Protein AF-X1GBV8-F1 (afdb_monomer_lite)

Structure (mmCIF, N/CA/C/O backbone):
data_AF-X1GBV8-F1
#
_entry.id   AF-X1GBV8-F1
#
loop_
_atom_site.group_PDB
_atom_site.id
_atom_site.type_symbol
_atom_site.label_atom_id
_atom_site.label_alt_id
_atom_site.label_comp_id
_atom_site.label_asym_id
_atom_site.label_entity_id
_atom_site.label_seq_id
_atom_site.pdbx_PDB_ins_code
_atom_site.Cartn_x
_atom_site.Cartn_y
_atom_site.Cartn_z
_atom_site.occupancy
_atom_site.B_iso_or_equiv
_atom_site.auth_seq_id
_atom_site.auth_comp_id
_atom_site.auth_asym_id
_atom_site.auth_atom_id
_atom_site.pdbx_PDB_model_num
ATOM 1 N N . MET A 1 1 ? -3.527 10.466 4.139 1.00 92.25 1 MET A N 1
ATOM 2 C CA . MET A 1 1 ? -3.733 9.300 5.025 1.00 92.25 1 MET A CA 1
ATOM 3 C C . MET A 1 1 ? -4.959 9.390 5.932 1.00 92.25 1 MET A C 1
ATOM 5 O O . MET A 1 1 ? -5.521 8.349 6.241 1.00 92.25 1 MET A O 1
ATOM 9 N N . GLU A 1 2 ? -5.450 10.581 6.296 1.00 96.62 2 GLU A N 1
ATOM 10 C CA . GLU A 1 2 ? -6.651 10.732 7.150 1.00 96.62 2 GLU A CA 1
ATOM 11 C C . GLU A 1 2 ? -7.907 9.999 6.648 1.00 96.62 2 GLU A C 1
ATOM 13 O O . GLU A 1 2 ? -8.687 9.491 7.449 1.00 96.62 2 GLU A O 1
ATOM 18 N N . ALA A 1 3 ? -8.084 9.868 5.329 1.00 97.31 3 ALA A N 1
ATOM 19 C CA . ALA A 1 3 ? -9.183 9.087 4.763 1.00 97.31 3 ALA A CA 1
ATOM 20 C C . ALA A 1 3 ? -9.151 7.612 5.209 1.00 97.31 3 ALA A C 1
ATOM 22 O O . ALA A 1 3 ? -10.186 7.075 5.589 1.00 97.31 3 ALA A O 1
ATOM 23 N N . ILE A 1 4 ? -7.973 6.978 5.227 1.00 97.75 4 ILE A N 1
ATOM 24 C CA . ILE A 1 4 ? -7.806 5.575 5.641 1.00 97.75 4 ILE A CA 1
ATOM 25 C C . ILE A 1 4 ? -8.163 5.424 7.123 1.00 97.75 4 ILE A C 1
ATOM 27 O O . ILE A 1 4 ? -8.940 4.539 7.473 1.00 97.75 4 ILE A O 1
ATOM 31 N N . LYS A 1 5 ? -7.685 6.339 7.978 1.00 98.25 5 LYS A N 1
ATOM 32 C CA . LYS A 1 5 ? -8.020 6.349 9.412 1.00 98.25 5 LYS A CA 1
ATOM 33 C C . LYS A 1 5 ? -9.528 6.447 9.632 1.00 98.25 5 LYS A C 1
ATOM 35 O O . LYS A 1 5 ? -10.098 5.664 10.385 1.00 98.25 5 LYS A O 1
ATOM 40 N N . LYS A 1 6 ? -10.197 7.337 8.894 1.00 98.25 6 LYS A N 1
ATOM 41 C CA . LYS A 1 6 ? -11.654 7.485 8.966 1.00 98.25 6 LYS A CA 1
ATOM 42 C C . LYS A 1 6 ? -12.400 6.241 8.479 1.00 98.25 6 LYS A C 1
ATOM 44 O O . LYS A 1 6 ? -13.422 5.876 9.052 1.00 98.25 6 LYS A O 1
ATOM 49 N N . VAL A 1 7 ? -11.891 5.557 7.453 1.00 97.94 7 VAL A N 1
ATOM 50 C CA . VAL A 1 7 ? -12.441 4.262 7.020 1.00 97.94 7 VAL A CA 1
ATOM 51 C C . VAL A 1 7 ? -12.247 3.199 8.104 1.00 97.94 7 VAL A C 1
ATOM 53 O O . VAL A 1 7 ? -13.196 2.474 8.391 1.00 97.94 7 VAL A O 1
ATOM 56 N N . ARG A 1 8 ? -11.081 3.132 8.764 1.00 97.94 8 ARG A N 1
ATOM 57 C CA . ARG A 1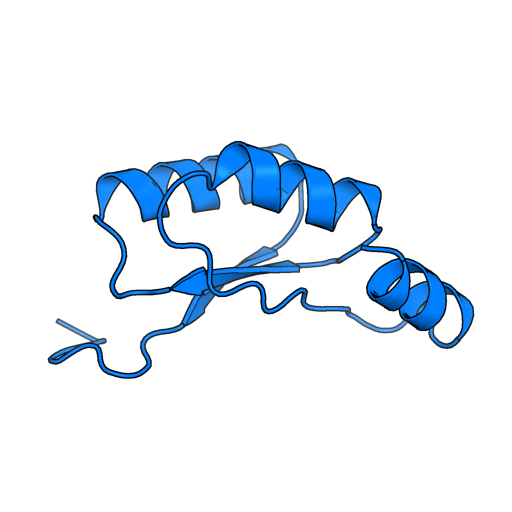 8 ? -10.844 2.213 9.890 1.00 97.94 8 ARG A CA 1
ATOM 58 C C . ARG A 1 8 ? -11.807 2.461 11.048 1.00 97.94 8 ARG A C 1
ATOM 60 O O . ARG A 1 8 ? -12.341 1.499 11.589 1.00 97.94 8 ARG A O 1
ATOM 67 N N . GLU A 1 9 ? -12.062 3.718 11.403 1.00 98.12 9 GLU A N 1
ATOM 68 C CA . GLU A 1 9 ? -13.038 4.077 12.443 1.00 98.12 9 GLU A CA 1
ATOM 69 C C . GLU A 1 9 ? -14.453 3.586 12.099 1.00 98.12 9 GLU A C 1
ATOM 71 O O . GLU A 1 9 ? -15.145 3.033 12.952 1.00 98.12 9 GLU A O 1
ATOM 76 N N . LEU A 1 10 ? -14.878 3.752 10.842 1.00 98.12 10 LEU A N 1
ATOM 7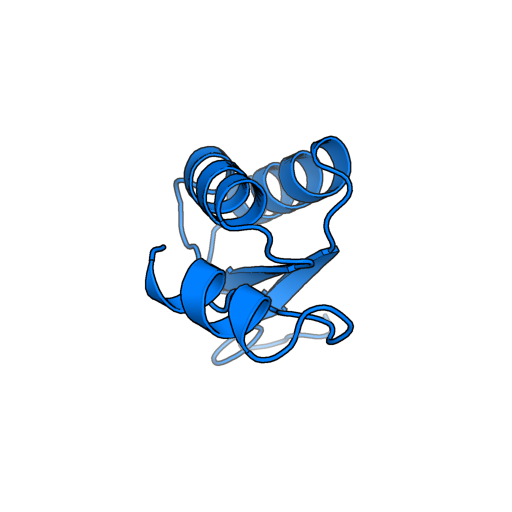7 C CA . LEU A 1 10 ? -16.202 3.331 10.369 1.00 98.12 10 LEU A CA 1
ATOM 78 C C . LEU A 1 10 ? -16.318 1.811 10.166 1.00 98.12 10 LEU A C 1
ATOM 80 O O . LEU A 1 10 ? -17.417 1.261 10.236 1.00 98.12 10 LEU A O 1
ATOM 84 N N . ALA A 1 11 ? -15.204 1.132 9.891 1.00 96.88 11 ALA A N 1
ATOM 85 C CA . ALA A 1 11 ? -15.162 -0.274 9.506 1.00 96.88 11 ALA A CA 1
ATOM 86 C C . ALA A 1 11 ? -13.996 -1.032 10.184 1.00 96.88 11 ALA A C 1
ATOM 88 O O . ALA A 1 11 ? -13.131 -1.584 9.498 1.00 96.88 11 ALA A O 1
ATOM 89 N N . PRO A 1 12 ? -13.975 -1.140 11.528 1.00 95.88 12 PRO A N 1
ATOM 90 C CA . PRO A 1 12 ? -12.801 -1.585 12.288 1.00 95.88 12 PRO A CA 1
ATOM 91 C C . PRO A 1 12 ? -12.339 -3.009 11.972 1.00 95.88 12 PRO A C 1
ATOM 93 O O . PRO A 1 12 ? -11.149 -3.293 12.053 1.00 95.88 12 PRO A O 1
ATOM 96 N N . GLN A 1 13 ? -13.257 -3.893 11.578 1.00 96.06 13 GLN A N 1
ATOM 97 C CA . GLN A 1 13 ? -12.970 -5.302 11.278 1.00 96.06 13 GLN A CA 1
ATOM 98 C C . GLN A 1 13 ? -12.840 -5.595 9.777 1.00 96.06 13 GLN A C 1
ATOM 100 O O . GLN A 1 13 ? -12.736 -6.755 9.383 1.00 96.06 13 GLN A O 1
ATOM 105 N N . LYS A 1 14 ? -12.934 -4.577 8.915 1.00 98.12 14 LYS A N 1
ATOM 106 C CA . LYS A 1 14 ? -12.782 -4.774 7.472 1.00 98.12 14 LYS A CA 1
ATOM 107 C C . LYS A 1 14 ? -11.314 -4.718 7.087 1.00 98.12 14 LYS A C 1
ATOM 109 O O . LYS A 1 14 ? -10.528 -4.016 7.715 1.00 98.12 14 LYS A O 1
ATOM 114 N N . PHE A 1 15 ? -10.988 -5.465 6.042 1.00 98.19 15 PHE A N 1
ATOM 115 C CA . PHE A 1 15 ? -9.681 -5.421 5.416 1.00 98.19 15 PHE A CA 1
ATOM 116 C C . PHE A 1 15 ? -9.594 -4.172 4.531 1.00 98.19 15 PHE A C 1
ATOM 118 O O . PHE A 1 15 ? -10.439 -3.988 3.652 1.00 98.19 15 PHE A O 1
ATOM 125 N N . ILE A 1 16 ? -8.615 -3.305 4.777 1.00 98.44 16 ILE A N 1
ATOM 126 C CA . ILE A 1 16 ? -8.455 -2.012 4.105 1.00 98.44 16 ILE A CA 1
ATOM 127 C C . ILE A 1 16 ? -7.205 -2.042 3.233 1.00 98.44 16 ILE A C 1
ATOM 129 O O . ILE A 1 16 ? -6.096 -2.221 3.732 1.00 98.44 16 ILE A O 1
ATOM 133 N N . VAL A 1 17 ? -7.384 -1.801 1.935 1.00 98.38 17 VAL A N 1
ATOM 134 C CA . VAL A 1 17 ? -6.287 -1.666 0.971 1.00 98.38 17 VAL A CA 1
ATOM 135 C C . VAL A 1 17 ? -6.096 -0.194 0.621 1.00 98.38 17 VAL A C 1
ATOM 137 O O . VAL A 1 17 ? -7.022 0.465 0.148 1.00 98.38 17 VAL A O 1
ATOM 140 N N . ALA A 1 18 ? -4.891 0.320 0.848 1.00 97.88 18 ALA A N 1
ATOM 141 C CA . ALA A 1 18 ? -4.461 1.639 0.414 1.00 97.88 18 ALA A CA 1
ATOM 142 C C . ALA A 1 18 ? -3.937 1.567 -1.029 1.00 97.88 18 ALA A C 1
ATOM 144 O O . ALA A 1 18 ? -2.769 1.255 -1.270 1.00 97.88 18 ALA A O 1
ATOM 145 N N . ASP A 1 19 ? -4.808 1.847 -1.996 1.00 97.62 19 ASP A N 1
ATOM 146 C CA . ASP A 1 19 ? -4.437 1.904 -3.413 1.00 97.62 19 ASP A CA 1
ATOM 147 C C . ASP A 1 19 ? -3.738 3.231 -3.750 1.00 97.62 19 ASP A C 1
ATOM 149 O O . ASP A 1 19 ? -4.367 4.192 -4.192 1.00 97.62 19 ASP A O 1
ATOM 153 N N . LEU A 1 20 ? -2.437 3.307 -3.447 1.00 95.81 20 LEU A N 1
ATOM 154 C CA . LEU A 1 20 ? -1.615 4.505 -3.655 1.00 95.81 20 LEU A CA 1
ATOM 155 C C . LEU A 1 20 ? -1.004 4.578 -5.058 1.00 95.81 20 LEU A C 1
ATOM 157 O O . LEU A 1 20 ? -0.625 5.664 -5.491 1.00 95.81 20 LEU A O 1
ATOM 161 N N . LYS A 1 21 ? -0.919 3.440 -5.762 1.00 95.56 21 LYS A N 1
ATOM 162 C CA . LYS A 1 21 ? -0.218 3.300 -7.051 1.00 95.56 21 LYS A CA 1
ATOM 163 C C . LYS A 1 21 ? 1.217 3.828 -6.989 1.00 95.56 21 LYS A C 1
ATOM 165 O O . LYS A 1 21 ? 1.667 4.563 -7.864 1.00 95.56 21 LYS A O 1
ATOM 170 N N . THR A 1 22 ? 1.938 3.422 -5.947 1.00 94.50 22 THR A N 1
ATOM 171 C CA . THR A 1 22 ? 3.338 3.782 -5.708 1.00 94.50 22 THR A CA 1
ATOM 172 C C . THR A 1 22 ? 4.219 3.499 -6.928 1.00 94.50 22 THR A C 1
ATOM 174 O O . THR A 1 22 ? 4.204 2.381 -7.447 1.00 94.50 22 THR A O 1
ATOM 177 N N . LEU A 1 23 ? 5.033 4.479 -7.341 1.00 92.12 23 LEU A N 1
ATOM 178 C CA . LEU A 1 23 ? 5.981 4.339 -8.460 1.00 92.12 23 LEU A CA 1
ATOM 179 C C . LEU A 1 23 ? 7.463 4.348 -8.053 1.00 92.12 23 LEU A C 1
ATOM 181 O O . LEU A 1 23 ? 8.278 3.742 -8.745 1.00 92.12 23 LEU A O 1
ATOM 185 N N . ASP A 1 24 ? 7.837 5.022 -6.960 1.00 81.62 24 ASP A N 1
ATOM 186 C CA . ASP A 1 24 ? 9.257 5.234 -6.625 1.00 81.62 24 ASP A CA 1
ATOM 187 C C . ASP A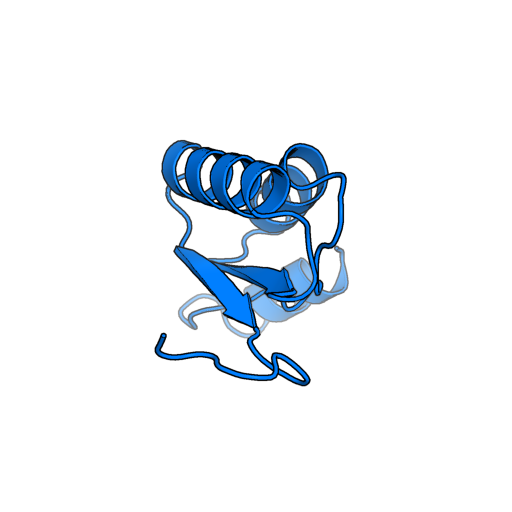 1 24 ? 9.559 5.103 -5.127 1.00 81.62 24 ASP A C 1
ATOM 189 O O . A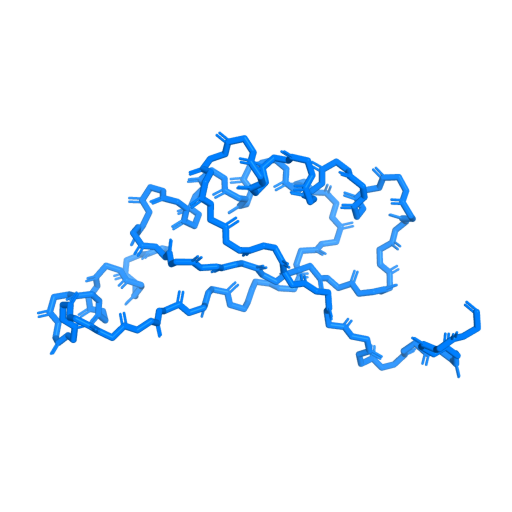SP A 1 24 ? 10.227 4.159 -4.699 1.00 81.62 24 ASP A O 1
ATOM 193 N N . VAL A 1 25 ? 9.024 6.006 -4.297 1.00 81.00 25 VAL A N 1
ATOM 194 C CA . VAL A 1 25 ? 9.366 6.117 -2.865 1.00 81.00 25 VAL A CA 1
ATOM 195 C C . VAL A 1 25 ? 8.624 5.075 -2.015 1.00 81.00 25 VAL A C 1
ATOM 197 O O . VAL A 1 25 ? 7.958 5.391 -1.029 1.00 81.00 25 VAL A O 1
ATOM 200 N N . GLY A 1 26 ? 8.748 3.799 -2.384 1.00 79.88 26 GLY A N 1
ATOM 201 C CA . GLY A 1 26 ? 7.889 2.739 -1.864 1.00 79.88 26 GLY A CA 1
ATOM 202 C C . GLY A 1 26 ? 7.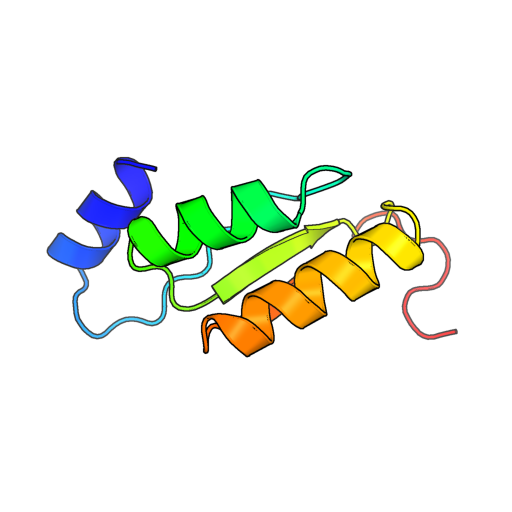988 2.509 -0.369 1.00 79.88 26 GLY A C 1
ATOM 203 O O . GLY A 1 26 ? 6.976 2.234 0.262 1.00 79.88 26 GLY A O 1
ATOM 204 N N . LYS A 1 27 ? 9.161 2.732 0.230 1.00 90.19 27 LYS A N 1
ATOM 205 C CA . LYS A 1 27 ? 9.308 2.635 1.683 1.00 90.19 27 LYS A CA 1
ATOM 206 C C . LYS A 1 27 ? 8.403 3.631 2.421 1.00 90.19 27 LYS A C 1
ATOM 208 O O . LYS A 1 27 ? 7.666 3.254 3.321 1.00 90.19 27 LYS A O 1
ATOM 213 N N . LEU A 1 28 ? 8.453 4.899 2.012 1.00 93.44 28 LEU A N 1
ATOM 214 C CA . LEU A 1 28 ? 7.731 5.978 2.683 1.00 93.44 28 LEU A CA 1
ATOM 215 C C . LEU A 1 28 ? 6.214 5.801 2.546 1.00 93.44 28 LEU A C 1
ATOM 217 O O . LEU A 1 28 ? 5.470 6.033 3.492 1.00 93.44 28 LEU A O 1
ATOM 221 N N . GLU A 1 29 ? 5.754 5.371 1.371 1.00 94.69 29 GLU A N 1
ATOM 222 C CA . GLU A 1 29 ? 4.331 5.141 1.119 1.00 94.69 29 GLU A CA 1
ATOM 223 C C . GLU A 1 29 ? 3.784 3.932 1.891 1.00 94.69 29 GLU A C 1
ATOM 225 O O . GLU A 1 29 ? 2.672 4.005 2.419 1.00 94.69 29 GLU A O 1
ATOM 230 N N . VAL A 1 30 ? 4.577 2.863 2.031 1.00 97.31 30 VAL A N 1
ATOM 231 C CA . VAL A 1 30 ? 4.251 1.716 2.893 1.00 97.31 30 VAL A CA 1
ATOM 232 C C . VAL A 1 30 ? 4.161 2.149 4.358 1.00 97.31 30 VAL A C 1
ATOM 234 O O . VAL A 1 30 ? 3.165 1.832 5.009 1.00 97.31 30 VAL A O 1
ATOM 237 N N . ASP A 1 31 ? 5.145 2.908 4.855 1.00 96.75 31 ASP A N 1
ATOM 238 C CA . ASP A 1 31 ? 5.155 3.439 6.227 1.00 96.75 31 ASP A CA 1
ATOM 239 C C . ASP A 1 31 ? 3.884 4.262 6.495 1.00 96.75 31 ASP A C 1
ATOM 241 O O . ASP A 1 31 ? 3.170 4.037 7.471 1.00 96.75 31 ASP A O 1
ATOM 245 N N . PHE A 1 32 ? 3.528 5.159 5.572 1.00 96.25 32 PHE A N 1
ATOM 246 C CA . PHE A 1 32 ? 2.325 5.977 5.696 1.00 96.25 32 PHE A CA 1
ATOM 247 C C . PHE A 1 32 ? 1.025 5.168 5.657 1.00 96.25 32 PHE A C 1
ATOM 249 O O . PHE A 1 32 ? 0.077 5.523 6.361 1.00 96.25 32 PHE A O 1
ATOM 256 N N . ALA A 1 33 ? 0.941 4.116 4.839 1.00 97.50 33 ALA A N 1
ATOM 257 C CA . ALA A 1 33 ? -0.230 3.243 4.793 1.00 97.50 33 ALA A CA 1
ATOM 258 C C . ALA A 1 33 ? -0.375 2.434 6.092 1.00 97.50 33 ALA A C 1
ATOM 260 O O . ALA A 1 33 ? -1.474 2.358 6.649 1.00 97.50 33 ALA A O 1
ATOM 261 N N . PHE A 1 34 ? 0.736 1.896 6.602 1.00 97.81 34 PHE A N 1
ATOM 262 C CA . PHE A 1 34 ? 0.793 1.175 7.870 1.00 97.81 34 PHE A CA 1
ATOM 263 C C . PHE A 1 34 ? 0.383 2.065 9.051 1.00 97.81 34 PHE A C 1
ATOM 265 O O . PHE A 1 34 ? -0.532 1.714 9.796 1.00 97.81 34 PHE A O 1
ATOM 272 N N . ASP A 1 35 ? 0.976 3.256 9.172 1.00 97.94 35 ASP A N 1
ATOM 273 C CA . ASP A 1 35 ? 0.650 4.229 10.224 1.00 97.94 35 ASP A CA 1
ATOM 274 C C . ASP A 1 35 ? -0.815 4.689 10.152 1.00 97.94 35 ASP A C 1
ATOM 276 O O . ASP A 1 35 ? -1.432 5.062 11.154 1.00 97.94 35 ASP A O 1
ATOM 280 N N . ALA A 1 36 ? -1.402 4.655 8.954 1.00 97.94 36 ALA A N 1
ATOM 281 C CA . ALA A 1 36 ? -2.813 4.936 8.733 1.00 97.94 36 ALA A CA 1
ATOM 282 C C . ALA A 1 36 ? -3.736 3.742 9.016 1.00 97.94 36 ALA A C 1
ATOM 284 O O . ALA A 1 36 ? -4.949 3.882 8.857 1.00 97.94 36 ALA A O 1
ATOM 285 N N . THR A 1 37 ? -3.196 2.608 9.472 1.00 97.94 37 THR A N 1
ATOM 286 C CA . THR A 1 37 ? -3.888 1.350 9.806 1.00 97.94 37 THR A CA 1
ATOM 287 C C . THR A 1 37 ? -4.441 0.568 8.608 1.00 97.94 37 THR A C 1
ATOM 289 O O . THR A 1 37 ? -5.404 -0.191 8.754 1.00 97.94 37 THR A O 1
ATOM 292 N N . ALA A 1 38 ? -3.861 0.746 7.417 1.00 98.38 38 ALA A N 1
ATOM 293 C CA . ALA A 1 38 ? -4.184 -0.098 6.270 1.00 98.38 38 ALA A CA 1
ATOM 294 C C . ALA A 1 38 ? -3.656 -1.526 6.477 1.00 98.38 38 ALA A C 1
ATOM 296 O O . ALA A 1 38 ? -2.579 -1.723 7.035 1.00 98.38 38 ALA A O 1
ATOM 297 N N . ASP A 1 39 ? -4.400 -2.517 5.989 1.00 98.62 39 ASP A N 1
ATOM 298 C CA . ASP A 1 39 ? -3.982 -3.923 6.011 1.00 98.62 39 ASP A CA 1
ATOM 299 C C . ASP A 1 39 ? -3.178 -4.298 4.761 1.00 98.62 39 ASP A C 1
ATOM 301 O O . ASP A 1 39 ? -2.471 -5.304 4.749 1.00 98.62 39 ASP A O 1
ATOM 305 N N . GLY A 1 40 ? -3.264 -3.494 3.701 1.00 98.44 40 GLY A N 1
ATOM 306 C CA . GLY A 1 40 ? -2.418 -3.640 2.530 1.00 98.44 40 GLY A CA 1
ATOM 307 C C . GLY A 1 40 ? -2.253 -2.359 1.730 1.00 98.44 40 GLY A C 1
ATOM 308 O O . GLY A 1 40 ? -2.954 -1.373 1.954 1.00 98.44 40 GLY A O 1
ATOM 309 N N . VAL A 1 41 ? -1.306 -2.377 0.801 1.00 98.38 41 VAL A N 1
ATOM 310 C CA . VAL A 1 41 ? -0.871 -1.215 0.022 1.00 98.38 41 VAL A CA 1
ATOM 311 C C . VAL A 1 41 ? -0.499 -1.635 -1.398 1.00 98.38 41 VAL A C 1
ATOM 313 O O . VAL A 1 41 ? -0.027 -2.753 -1.611 1.00 98.38 41 VAL A O 1
ATOM 316 N N . VAL A 1 42 ? -0.741 -0.758 -2.374 1.00 98.38 42 VAL A N 1
ATOM 317 C CA . VAL A 1 42 ? -0.617 -1.072 -3.806 1.00 98.38 42 VAL A CA 1
ATOM 318 C C . VAL A 1 42 ? 0.493 -0.256 -4.472 1.00 98.38 42 VAL A C 1
ATOM 320 O O . VAL A 1 42 ? 0.448 0.975 -4.463 1.00 98.38 42 VAL A O 1
ATOM 323 N N . ALA A 1 43 ? 1.443 -0.946 -5.105 1.00 97.56 43 ALA A N 1
ATOM 324 C CA . ALA A 1 43 ? 2.400 -0.362 -6.042 1.00 97.56 43 ALA A CA 1
ATOM 325 C C . ALA A 1 43 ? 1.921 -0.524 -7.487 1.00 97.56 43 ALA A C 1
ATOM 327 O O . ALA A 1 43 ? 1.196 -1.465 -7.800 1.00 97.56 43 ALA A O 1
ATOM 328 N N . SER A 1 44 ? 2.348 0.365 -8.382 1.00 97.19 44 SER A N 1
ATOM 329 C CA . SER A 1 44 ? 2.132 0.182 -9.818 1.00 97.19 44 SER A CA 1
ATOM 330 C C . SER A 1 44 ? 3.140 -0.818 -10.387 1.00 97.19 44 SER A C 1
ATOM 332 O O . SER A 1 44 ? 4.338 -0.722 -10.127 1.00 97.19 44 SER A O 1
ATOM 334 N N . GLY A 1 45 ? 2.665 -1.738 -11.223 1.00 95.81 45 GLY A N 1
ATOM 335 C CA . GLY A 1 45 ? 3.488 -2.654 -12.011 1.00 95.81 45 GLY A CA 1
ATOM 336 C C . GLY A 1 45 ? 4.311 -1.958 -13.097 1.00 95.81 45 GLY A C 1
ATOM 337 O O . GLY A 1 45 ? 5.231 -2.561 -13.635 1.00 95.81 45 GLY A O 1
ATOM 338 N N . LEU A 1 46 ? 4.031 -0.681 -13.382 1.00 95.25 46 LEU A N 1
ATOM 339 C CA . LEU A 1 46 ? 4.843 0.158 -14.269 1.00 95.25 46 LEU A CA 1
ATOM 340 C C . LEU A 1 46 ? 6.113 0.695 -13.588 1.00 95.25 46 LEU A C 1
ATOM 342 O O . LEU A 1 46 ? 6.966 1.289 -14.249 1.00 95.25 46 LEU A O 1
ATOM 346 N N . ALA A 1 47 ? 6.239 0.539 -12.267 1.00 94.62 47 ALA A N 1
ATOM 347 C CA . ALA A 1 47 ? 7.444 0.915 -11.545 1.00 94.62 47 ALA A CA 1
ATOM 348 C C . ALA A 1 47 ? 8.633 0.031 -11.950 1.00 94.62 47 ALA A C 1
ATOM 350 O O . ALA A 1 47 ? 8.483 -1.104 -12.402 1.00 94.62 47 ALA A O 1
ATOM 351 N N . ALA A 1 48 ? 9.852 0.524 -11.725 1.00 93.62 48 ALA A N 1
ATOM 352 C CA . ALA A 1 48 ? 11.038 -0.307 -11.890 1.00 93.62 48 ALA A CA 1
ATOM 353 C C . ALA A 1 48 ? 10.960 -1.537 -10.965 1.00 93.62 48 ALA A C 1
ATOM 355 O O . ALA A 1 48 ? 10.622 -1.398 -9.789 1.00 93.62 48 ALA A O 1
ATOM 356 N N . ILE A 1 49 ? 11.365 -2.716 -11.455 1.00 92.25 49 ILE A N 1
ATOM 357 C CA . ILE A 1 49 ? 11.351 -3.977 -10.681 1.00 92.25 49 ILE A CA 1
ATOM 358 C C . ILE A 1 49 ? 12.024 -3.797 -9.313 1.00 92.25 49 ILE A C 1
ATOM 360 O O . ILE A 1 49 ? 11.469 -4.168 -8.286 1.00 92.25 49 ILE A O 1
ATOM 364 N N . SER A 1 50 ? 13.176 -3.118 -9.272 1.00 93.25 50 SER A N 1
ATOM 365 C CA . SER A 1 50 ? 13.887 -2.869 -8.010 1.00 93.25 50 SER A CA 1
ATOM 366 C C . SER A 1 50 ? 13.129 -1.969 -7.021 1.00 93.25 50 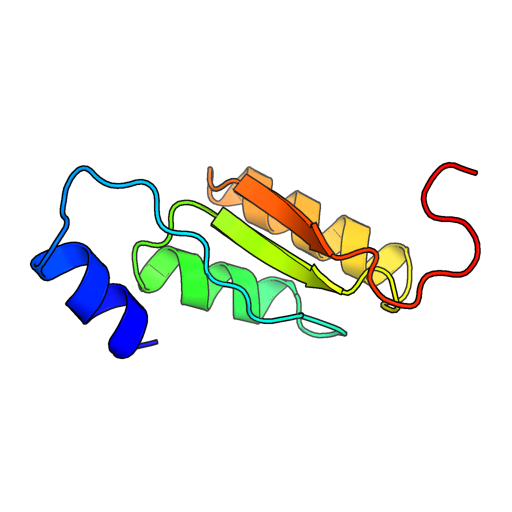SER A C 1
ATOM 368 O O . SER A 1 50 ? 13.367 -2.057 -5.815 1.00 93.25 50 SER A O 1
ATOM 370 N N . SER A 1 51 ? 12.228 -1.107 -7.499 1.00 93.56 51 SER A N 1
ATOM 371 C CA . SER A 1 51 ? 11.328 -0.315 -6.653 1.00 93.56 51 SER A CA 1
ATOM 372 C C . SER A 1 51 ? 10.187 -1.178 -6.116 1.00 93.56 51 SER A C 1
ATOM 374 O O . SER A 1 51 ? 9.892 -1.101 -4.924 1.00 93.56 51 SER A O 1
ATOM 376 N N . ILE A 1 52 ? 9.615 -2.053 -6.952 1.00 95.25 52 ILE A N 1
ATOM 377 C CA . ILE A 1 52 ? 8.589 -3.027 -6.545 1.00 95.25 52 ILE A CA 1
ATOM 378 C C . ILE A 1 52 ? 9.150 -3.980 -5.481 1.00 95.25 52 ILE A C 1
ATOM 380 O O . ILE A 1 52 ? 8.531 -4.163 -4.436 1.00 95.25 52 ILE A O 1
ATOM 384 N N . ASP A 1 53 ? 10.358 -4.512 -5.674 1.00 95.19 53 ASP A N 1
ATOM 385 C CA . ASP A 1 53 ? 11.008 -5.405 -4.706 1.00 95.19 53 ASP A CA 1
ATOM 386 C C . ASP A 1 53 ? 11.193 -4.737 -3.339 1.00 95.19 53 ASP A C 1
ATOM 388 O O . ASP A 1 53 ? 10.885 -5.323 -2.299 1.00 95.19 53 ASP A O 1
ATOM 392 N N . LYS A 1 54 ? 11.670 -3.485 -3.321 1.00 95.50 54 LYS A N 1
ATOM 393 C CA . LYS A 1 54 ? 11.834 -2.708 -2.081 1.00 95.50 54 LYS A CA 1
ATOM 394 C C . LYS A 1 54 ? 10.494 -2.420 -1.414 1.00 95.50 54 LYS A C 1
ATOM 396 O O . LYS A 1 54 ? 10.400 -2.508 -0.192 1.00 95.50 54 LYS A O 1
ATOM 401 N N . PHE A 1 55 ? 9.475 -2.088 -2.201 1.00 97.31 55 PHE A N 1
ATOM 402 C CA . PHE A 1 55 ? 8.117 -1.867 -1.720 1.00 97.31 55 PHE A CA 1
ATOM 403 C C . PHE A 1 55 ? 7.544 -3.129 -1.059 1.00 97.31 55 PHE A C 1
ATOM 405 O O . PHE A 1 55 ? 7.083 -3.072 0.081 1.00 97.31 55 PHE A O 1
ATOM 412 N N . LEU A 1 56 ? 7.639 -4.287 -1.722 1.00 97.31 56 LEU A N 1
ATOM 413 C CA . LEU A 1 56 ? 7.146 -5.563 -1.196 1.00 97.31 56 LEU A CA 1
ATOM 414 C C . LEU A 1 56 ? 7.937 -6.025 0.033 1.00 97.31 56 LEU A C 1
ATOM 416 O O . LEU A 1 56 ? 7.353 -6.546 0.987 1.00 97.31 56 LEU A O 1
ATOM 420 N N . LEU A 1 57 ? 9.257 -5.810 0.040 1.00 97.12 57 LEU A N 1
ATOM 421 C CA . LEU A 1 57 ? 10.100 -6.078 1.203 1.00 97.12 57 LEU A CA 1
ATOM 422 C C . LEU A 1 57 ? 9.660 -5.244 2.410 1.00 97.12 57 LEU A C 1
ATOM 424 O O . LEU A 1 57 ? 9.581 -5.775 3.519 1.00 97.12 57 LEU A O 1
ATOM 428 N N . GLU A 1 58 ? 9.350 -3.965 2.200 1.00 97.50 58 GLU A N 1
ATOM 429 C CA . GLU A 1 58 ? 8.895 -3.088 3.274 1.00 97.50 58 GLU A CA 1
ATOM 430 C C . GLU A 1 58 ? 7.498 -3.461 3.773 1.00 97.50 58 GLU A C 1
ATOM 432 O O . GLU A 1 58 ? 7.295 -3.564 4.983 1.00 97.50 58 GLU A O 1
ATOM 437 N N . ALA A 1 59 ? 6.553 -3.752 2.871 1.00 98.12 59 ALA A N 1
ATOM 438 C CA . ALA A 1 59 ? 5.210 -4.197 3.251 1.00 98.12 59 ALA A CA 1
ATOM 439 C C . ALA A 1 59 ? 5.281 -5.460 4.125 1.00 98.12 59 ALA A C 1
ATOM 441 O O . ALA A 1 59 ? 4.677 -5.529 5.199 1.00 98.12 59 ALA A O 1
ATOM 442 N N . LYS A 1 60 ? 6.136 -6.414 3.730 1.00 98.19 60 LYS A N 1
ATOM 443 C CA . LYS A 1 60 ? 6.428 -7.615 4.516 1.00 98.19 60 LYS A CA 1
ATOM 444 C C . LYS A 1 60 ? 7.052 -7.285 5.874 1.00 98.19 60 LYS A C 1
ATOM 446 O O . LYS A 1 60 ? 6.661 -7.890 6.871 1.00 98.19 60 LYS A O 1
ATOM 451 N N . ARG A 1 61 ? 8.000 -6.342 5.940 1.00 97.94 61 ARG A N 1
ATOM 452 C CA . ARG A 1 61 ? 8.632 -5.902 7.199 1.00 97.94 61 ARG A CA 1
ATOM 453 C C . ARG A 1 61 ? 7.608 -5.313 8.173 1.00 97.94 61 ARG A C 1
ATOM 455 O O . ARG A 1 61 ? 7.703 -5.579 9.368 1.00 97.94 61 ARG A O 1
ATOM 462 N N . MET A 1 62 ? 6.629 -4.569 7.662 1.00 97.56 62 MET A N 1
ATOM 463 C CA . MET A 1 62 ? 5.540 -3.979 8.448 1.00 97.56 62 MET A CA 1
ATOM 464 C C . MET A 1 62 ? 4.374 -4.935 8.722 1.00 97.56 62 MET A C 1
ATOM 466 O O . MET A 1 62 ? 3.440 -4.572 9.428 1.00 97.56 62 MET A O 1
ATOM 470 N N . SER A 1 63 ? 4.438 -6.175 8.227 1.00 97.62 63 SER A N 1
ATOM 471 C CA . SER A 1 63 ? 3.372 -7.177 8.368 1.00 97.62 63 SER A CA 1
ATOM 472 C C . SER A 1 63 ? 2.026 -6.751 7.761 1.00 97.62 63 SER A C 1
ATOM 474 O O . SER A 1 63 ? 0.972 -7.129 8.270 1.00 97.62 63 SER A O 1
ATOM 476 N N . ILE A 1 64 ? 2.062 -6.006 6.651 1.00 98.25 64 ILE A N 1
ATOM 477 C CA . ILE A 1 64 ? 0.890 -5.697 5.819 1.00 98.25 64 ILE A CA 1
ATOM 478 C C . ILE A 1 64 ? 1.043 -6.310 4.424 1.00 98.25 64 ILE A C 1
ATOM 480 O O . ILE A 1 64 ? 2.137 -6.682 3.997 1.00 98.25 64 ILE A O 1
ATOM 484 N N . TYR A 1 65 ? -0.062 -6.439 3.700 1.00 98.62 65 TYR A N 1
ATOM 485 C CA . TYR A 1 65 ? -0.066 -7.040 2.370 1.00 98.62 65 TYR A CA 1
ATOM 486 C C . TYR A 1 65 ? 0.427 -6.043 1.316 1.00 98.62 65 TYR A C 1
ATOM 488 O O . TYR A 1 65 ? -0.122 -4.954 1.169 1.00 98.62 65 TYR A O 1
ATOM 496 N N . GLY A 1 66 ? 1.448 -6.426 0.553 1.00 97.62 66 GLY A N 1
ATOM 497 C CA . GLY A 1 66 ? 1.860 -5.703 -0.648 1.00 97.62 66 GLY A CA 1
ATOM 498 C C . GLY A 1 66 ? 1.123 -6.238 -1.873 1.00 97.62 66 GLY A C 1
ATOM 499 O O . GLY A 1 66 ? 1.126 -7.444 -2.114 1.00 97.62 66 GLY A O 1
ATOM 500 N N . PHE A 1 67 ? 0.516 -5.345 -2.647 1.00 98.00 67 PHE A N 1
ATOM 501 C CA . PHE A 1 67 ? -0.122 -5.646 -3.926 1.00 98.00 67 PHE A CA 1
ATOM 502 C C . PHE A 1 67 ? 0.609 -4.925 -5.059 1.00 98.00 67 PHE A C 1
ATOM 504 O O . PHE A 1 67 ? 1.162 -3.842 -4.861 1.00 98.00 67 PHE A O 1
ATOM 511 N N . VAL A 1 68 ? 0.574 -5.514 -6.252 1.00 96.75 68 VAL A N 1
ATOM 512 C CA . VAL A 1 68 ? 1.074 -4.896 -7.483 1.00 96.75 68 VAL A CA 1
ATOM 513 C C . VAL A 1 68 ? -0.104 -4.746 -8.439 1.00 96.75 68 VAL A C 1
ATOM 515 O O . VAL A 1 68 ? -0.740 -5.735 -8.797 1.00 96.75 68 VAL A O 1
ATOM 518 N N . ASP A 1 69 ? -0.415 -3.511 -8.815 1.00 97.31 69 ASP A N 1
ATOM 519 C CA . ASP A 1 69 ? -1.414 -3.185 -9.827 1.00 97.31 69 ASP A CA 1
ATOM 520 C C . ASP A 1 69 ? -0.781 -3.284 -11.212 1.00 97.31 69 ASP A C 1
ATOM 522 O O . ASP A 1 69 ? 0.052 -2.459 -11.585 1.00 97.31 69 ASP A O 1
ATOM 526 N N . THR A 1 70 ? -1.174 -4.296 -11.976 1.00 95.94 70 THR A N 1
ATOM 527 C CA . THR A 1 70 ? -0.652 -4.550 -13.319 1.00 95.94 70 THR A CA 1
ATOM 528 C C . THR A 1 70 ? -1.455 -3.855 -14.422 1.00 95.94 70 THR A C 1
ATOM 530 O O . THR A 1 70 ? -1.397 -4.268 -15.579 1.00 95.94 70 THR A O 1
ATOM 533 N N . MET A 1 71 ? -2.243 -2.830 -14.090 1.00 95.19 71 MET A N 1
ATOM 534 C CA . MET A 1 71 ? -2.903 -1.990 -15.088 1.00 95.19 71 MET A CA 1
ATOM 535 C C . MET A 1 71 ? -1.864 -1.360 -16.027 1.00 95.19 71 MET A C 1
ATOM 537 O O . MET A 1 71 ? -0.833 -0.864 -15.574 1.00 95.19 71 MET A O 1
ATOM 541 N N . GLU A 1 72 ? -2.148 -1.400 -17.331 1.00 94.88 72 GLU A N 1
ATOM 542 C CA . GLU A 1 72 ? -1.258 -0.951 -18.419 1.00 94.88 72 GLU A CA 1
ATOM 543 C C . GLU A 1 72 ? 0.100 -1.682 -18.519 1.00 94.88 72 GLU A C 1
ATOM 545 O O . GLU A 1 72 ? 0.965 -1.256 -19.281 1.00 94.88 72 GLU A O 1
ATOM 550 N N . VAL A 1 73 ? 0.319 -2.782 -17.789 1.00 94.81 73 VAL A N 1
ATOM 551 C CA . VAL A 1 73 ? 1.496 -3.642 -17.998 1.00 94.81 73 VAL A CA 1
ATOM 552 C C . VAL A 1 73 ? 1.253 -4.522 -19.227 1.00 94.81 73 VAL A C 1
ATOM 554 O O . VAL A 1 73 ? 0.268 -5.257 -19.263 1.00 94.81 73 VAL A O 1
ATOM 557 N N . ASP A 1 74 ? 2.160 -4.465 -20.209 1.00 93.94 74 ASP A N 1
ATOM 558 C CA . ASP A 1 74 ? 2.026 -5.168 -21.498 1.00 93.94 74 ASP A CA 1
ATOM 559 C C . ASP A 1 74 ? 1.848 -6.690 -21.351 1.00 93.94 74 ASP A C 1
ATOM 561 O O . ASP A 1 74 ? 0.993 -7.280 -22.011 1.00 93.94 74 ASP A O 1
ATOM 565 N N . ASP A 1 75 ? 2.637 -7.325 -20.477 1.00 92.00 75 ASP A N 1
ATOM 566 C CA . ASP A 1 75 ? 2.488 -8.740 -20.124 1.00 92.00 75 ASP A CA 1
ATOM 567 C C . ASP A 1 75 ? 2.571 -8.927 -18.597 1.00 92.00 75 ASP A C 1
ATOM 569 O O . ASP A 1 75 ? 3.662 -8.921 -18.026 1.00 92.00 75 ASP A O 1
ATOM 573 N N . PRO A 1 76 ? 1.425 -9.054 -17.906 1.00 85.81 76 PRO A N 1
ATOM 574 C CA . PRO A 1 76 ? 1.378 -9.165 -16.452 1.00 85.81 76 PRO A CA 1
ATOM 575 C C . PRO A 1 76 ? 1.626 -10.589 -15.921 1.00 85.81 76 PRO A C 1
ATOM 577 O O . PRO A 1 76 ? 1.601 -10.782 -14.704 1.00 85.81 76 PRO A O 1
ATOM 580 N N . ILE A 1 77 ? 1.804 -11.590 -16.797 1.00 85.44 77 ILE A N 1
ATOM 581 C CA . ILE A 1 77 ? 1.985 -13.007 -16.421 1.00 85.44 77 ILE A CA 1
ATOM 582 C C . ILE A 1 77 ? 3.376 -13.541 -16.822 1.00 85.44 77 ILE A C 1
ATOM 584 O O . ILE A 1 77 ? 3.798 -14.551 -16.255 1.00 85.44 77 ILE A O 1
ATOM 588 N N . ALA A 1 78 ? 4.056 -12.893 -17.777 1.00 66.81 78 ALA A N 1
ATOM 589 C CA . ALA A 1 78 ? 5.351 -13.308 -18.334 1.00 66.81 78 ALA A CA 1
ATOM 590 C C . ALA A 1 78 ? 6.463 -13.606 -17.318 1.00 66.81 78 ALA A C 1
ATOM 592 O O . ALA A 1 78 ? 6.655 -12.826 -16.357 1.00 66.81 78 ALA A O 1
#

pLDDT: mean 95.25, std 5.07, range [66.81, 98.62]

Secondary structure (DSSP, 8-state):
-HHHHHHHHH-TTS--EEEEEE-S-HHHHHHHHHHTT-SEEEEETTS-HHHHHHHHHHHHHTTSEEEEE-TT-S-S--

Organism: NCBI:txid412755

Sequence (78 aa):
MEAIKKVRELAPQKFIVADLKTLDVGKLEVDFAFDATADGVVASGLAAISSIDKFLLEAKRMSIYGFVDTMEVDDPIA

Foldseek 3Di:
DVVLLVVCVVPVPDAAEAEPQAAAPLLVQLVVCVVSVHQEYEHEPPHDPVRLVVNCVNCVVSNHHYYYDDVPPPDPPD

Radius of gyration: 12.57 Å; chains: 1; bounding box: 30×24×34 Å

InterPro domains:
  IPR001754 Orotidine 5'-phosphate decarboxylase domain [PF00215] (2-65)
  IPR011060 Ribulose-phosphate binding barrel [SSF51366] (2-75)
  IPR013785 Aldolase-type TIM barrel [G3DSA:3.20.20.70] (1-78)